Protein AF-A0A069I9V3-F1 (afdb_monomer_lite)

Foldseek 3Di:
DVLLVVLVVVLVVLVVVLVVLVVDDDDDDDPVVVVVVVCCVVVVVVVSVVSVVSSVVSNVVSVLVVQCVPDPVSVLVVLVVVLVVLCVVLVVLLVVLVVQLVCCVPVQWGQQPVDHPDIDHCVVPVVRSVVRNVVSVCSNPVSVVVSVVSCVVSPD

Secondary structure (DSSP, 8-state):
-HHHHHHHHHHHHHHHHHHHHHH-------TTHHHHHHHHHHHHHHHHHHHHHHHHHHHHHHHHHHHHHH-HHHHHHHHHHHHHHHHHHHHHHHHHHHHHHHHHHHHS-EE-SSSTT-EE-TTT-HHHHHHHHHHHHHHHHHHHHHHHHHHHHHH-

Sequence (156 aa):
MRYAFFCLKWAVALAIPLGLLLSLRPGIEASWTSIFLVSLYIGLPIGFGMAVLACIGFTIGGVFAGWLESSEDAQRIWLRVKFVLLTLIALPVTAFAIYCLWRGFAEHRILALSRSGTLISPESHPLFFWVSFCGWAWLAVGMPVHVYRRAKAIFG

Structure (mmCIF, N/CA/C/O backbone):
data_AF-A0A069I9V3-F1
#
_entry.id   AF-A0A069I9V3-F1
#
loop_
_atom_site.group_PDB
_atom_site.id
_atom_site.type_symbol
_atom_site.label_atom_id
_atom_site.label_alt_id
_atom_site.label_comp_id
_atom_site.label_asym_id
_atom_site.label_entity_id
_atom_site.label_seq_id
_atom_site.pdbx_PDB_ins_code
_atom_site.Cartn_x
_atom_site.Cartn_y
_atom_site.Cartn_z
_atom_site.occupancy
_atom_site.B_iso_or_equiv
_atom_site.auth_seq_id
_atom_site.auth_comp_id
_atom_site.auth_asym_id
_atom_site.auth_atom_id
_atom_site.pdbx_PDB_model_num
ATOM 1 N N . MET A 1 1 ? -19.124 4.850 17.666 1.00 56.12 1 MET A N 1
ATOM 2 C CA . MET A 1 1 ? -19.186 3.613 18.480 1.00 56.12 1 MET A CA 1
ATOM 3 C C . MET A 1 1 ? -19.507 2.336 17.692 1.00 56.12 1 MET A C 1
ATOM 5 O O . MET A 1 1 ? -19.608 1.277 18.301 1.00 56.12 1 MET A O 1
ATOM 9 N N . ARG A 1 2 ? -19.692 2.358 16.361 1.00 71.00 2 ARG A N 1
ATOM 10 C CA . ARG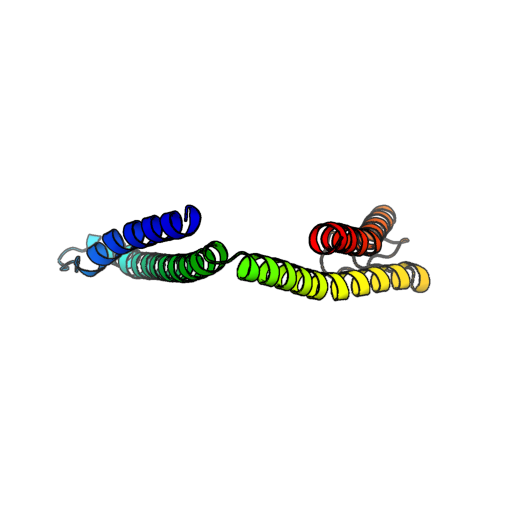 A 1 2 ? -20.169 1.166 15.626 1.00 71.00 2 ARG A CA 1
ATOM 11 C C . ARG A 1 2 ? -19.067 0.126 15.405 1.00 71.00 2 ARG A C 1
ATOM 13 O O . ARG A 1 2 ? -19.350 -1.066 15.504 1.00 71.00 2 ARG A O 1
ATOM 20 N N . TYR A 1 3 ? -17.832 0.556 15.134 1.00 64.12 3 TYR A N 1
ATOM 21 C CA . TYR A 1 3 ? -16.750 -0.364 14.773 1.00 64.12 3 TYR A CA 1
ATOM 22 C C . TYR A 1 3 ? -16.046 -0.958 15.999 1.00 64.12 3 TYR A C 1
ATOM 24 O O . TYR A 1 3 ? -15.815 -2.163 16.047 1.00 64.12 3 TYR A O 1
ATOM 32 N N . ALA A 1 4 ? -15.799 -0.158 17.042 1.00 67.00 4 ALA A N 1
ATOM 33 C CA . ALA A 1 4 ? -15.249 -0.665 18.304 1.00 67.00 4 ALA A CA 1
ATOM 34 C C . ALA A 1 4 ? -16.161 -1.732 18.942 1.00 67.00 4 ALA A C 1
ATOM 36 O O . ALA A 1 4 ? -15.695 -2.779 19.390 1.00 67.00 4 ALA A O 1
ATOM 37 N N . PHE A 1 5 ? -17.480 -1.517 18.896 1.00 68.88 5 PHE A N 1
ATOM 38 C CA . PHE A 1 5 ? -18.466 -2.482 19.387 1.00 68.88 5 PHE A CA 1
ATOM 39 C C . PHE A 1 5 ? -18.526 -3.755 18.529 1.00 68.88 5 PHE A C 1
ATOM 41 O O . PHE A 1 5 ? -18.728 -4.851 19.048 1.00 68.88 5 PHE A O 1
ATOM 48 N N . PHE A 1 6 ? -18.309 -3.633 17.217 1.00 73.50 6 PHE A N 1
ATOM 49 C CA . PHE A 1 6 ? -18.180 -4.779 16.319 1.00 73.50 6 PHE A CA 1
ATOM 50 C C . PHE A 1 6 ? -16.932 -5.615 16.648 1.00 73.50 6 PHE A C 1
ATOM 52 O O . PHE A 1 6 ? -17.047 -6.828 16.811 1.00 73.50 6 PHE A O 1
ATOM 59 N N . CYS A 1 7 ? -15.768 -4.983 16.835 1.00 68.06 7 CYS A N 1
ATOM 60 C CA . CYS A 1 7 ? -14.539 -5.672 17.249 1.00 68.06 7 CYS A CA 1
ATOM 61 C C . CYS A 1 7 ? -14.698 -6.379 18.602 1.00 68.06 7 CYS A C 1
ATOM 63 O O . CYS A 1 7 ? -14.266 -7.521 18.743 1.00 68.06 7 CYS A O 1
ATOM 65 N N . LEU A 1 8 ? -15.372 -5.746 19.568 1.00 72.88 8 LEU A N 1
ATOM 66 C CA . LEU A 1 8 ? -15.649 -6.347 20.874 1.00 72.88 8 LEU A CA 1
ATOM 67 C C . LEU A 1 8 ? -16.521 -7.607 20.749 1.00 72.88 8 LEU A C 1
ATOM 69 O O . LEU A 1 8 ? -16.213 -8.629 21.357 1.00 72.88 8 LEU A O 1
ATOM 73 N N . LYS A 1 9 ? -17.576 -7.567 19.922 1.00 75.00 9 LYS A N 1
ATOM 74 C CA . LYS A 1 9 ? -18.435 -8.737 19.670 1.00 75.00 9 LYS A CA 1
ATOM 75 C C . LYS A 1 9 ? -17.651 -9.916 19.101 1.00 75.00 9 LYS A C 1
ATOM 77 O O . LYS A 1 9 ? -17.839 -11.038 19.561 1.00 75.00 9 LYS A O 1
ATOM 82 N N . TRP A 1 10 ? -16.771 -9.665 18.135 1.00 72.44 10 TRP A N 1
ATOM 83 C CA . TRP A 1 10 ? -15.950 -10.716 17.532 1.00 72.44 10 TRP A CA 1
ATOM 84 C C . TRP A 1 10 ? -14.874 -11.242 18.479 1.00 72.44 10 TRP A C 1
ATOM 86 O O . TRP A 1 10 ? -14.663 -12.450 18.530 1.00 72.44 10 TRP A O 1
ATOM 96 N N . ALA A 1 11 ? -14.255 -10.375 19.283 1.00 70.38 11 ALA A N 1
ATOM 97 C CA . ALA A 1 11 ? -13.312 -10.799 20.314 1.00 70.38 11 ALA A CA 1
ATOM 98 C C . ALA A 1 11 ? -13.980 -11.732 21.341 1.00 70.38 11 ALA A C 1
ATOM 100 O O . ALA A 1 11 ? -13.428 -12.778 21.670 1.00 70.38 11 ALA A O 1
ATOM 101 N N . VAL A 1 12 ? -15.200 -11.409 21.788 1.00 74.81 12 VAL A N 1
ATOM 102 C CA . VAL A 1 12 ? -15.974 -12.268 22.701 1.00 74.81 12 VAL A CA 1
ATOM 103 C C . VAL A 1 12 ? -16.392 -13.575 22.017 1.00 74.81 12 VAL A C 1
ATOM 105 O O . VAL A 1 12 ? -16.220 -14.649 22.592 1.00 74.81 12 VAL A O 1
ATOM 108 N N . ALA A 1 13 ? -16.886 -13.507 20.778 1.00 76.12 13 ALA A N 1
ATOM 109 C CA . ALA A 1 13 ? -17.304 -14.683 20.014 1.00 76.12 13 ALA A CA 1
ATOM 110 C C . ALA A 1 13 ? -16.152 -15.659 19.723 1.00 76.12 13 ALA A C 1
ATOM 112 O O . ALA A 1 13 ? -16.397 -16.855 19.610 1.00 76.12 13 ALA A O 1
ATOM 113 N N . LEU A 1 14 ? -14.912 -15.170 19.622 1.00 67.94 14 LEU A N 1
ATOM 114 C CA . LEU A 1 14 ? -13.712 -15.996 19.464 1.00 67.94 14 LEU A CA 1
ATOM 115 C C . LEU A 1 14 ? -13.171 -16.510 20.806 1.00 67.94 14 LEU A C 1
ATOM 117 O O . LEU A 1 14 ? -12.712 -17.648 20.880 1.00 67.94 14 LEU A O 1
ATOM 121 N N . ALA A 1 15 ? -13.256 -15.717 21.878 1.00 67.94 15 ALA A N 1
ATOM 122 C CA . ALA A 1 15 ? -12.753 -16.098 23.198 1.00 67.94 15 ALA A CA 1
ATOM 123 C C . ALA A 1 15 ? -13.546 -17.250 23.845 1.00 67.94 15 ALA A C 1
ATOM 125 O O . ALA A 1 15 ? -12.951 -18.106 24.498 1.00 67.94 15 ALA A O 1
ATOM 126 N N . ILE A 1 16 ? -14.868 -17.305 23.643 1.00 72.50 16 ILE A N 1
ATOM 127 C CA . ILE A 1 16 ? -15.742 -18.357 24.200 1.00 72.50 16 ILE A CA 1
ATOM 128 C C . ILE A 1 16 ? -15.363 -19.769 23.696 1.00 72.50 16 ILE A C 1
ATOM 130 O O . ILE A 1 16 ? -15.071 -20.632 24.528 1.00 72.50 16 ILE A O 1
ATOM 134 N N . PRO A 1 17 ? -15.317 -20.046 22.377 1.00 66.50 17 PRO A N 1
ATOM 135 C CA . PRO A 1 17 ? -14.915 -21.356 21.869 1.00 66.50 17 PRO A CA 1
ATOM 136 C C . PRO A 1 17 ? -13.441 -21.664 22.157 1.00 66.50 17 PRO A C 1
ATOM 138 O O . PRO A 1 17 ? -13.111 -22.821 22.400 1.00 66.50 17 PRO A O 1
ATOM 141 N N . LEU A 1 18 ? -12.563 -20.654 22.209 1.00 62.34 18 LEU A N 1
ATOM 142 C CA . LEU A 1 18 ? -11.167 -20.836 22.620 1.00 62.34 18 LEU A CA 1
ATOM 143 C C . LEU A 1 18 ? -11.061 -21.336 24.073 1.00 62.34 18 LEU A C 1
ATOM 145 O O . LEU A 1 18 ? -10.307 -22.265 24.354 1.00 62.34 18 LEU A O 1
ATOM 149 N N . GLY A 1 19 ? -11.845 -20.759 24.989 1.00 64.00 19 GLY A N 1
ATOM 150 C CA . GLY A 1 19 ? -11.910 -21.196 26.386 1.00 64.00 19 GLY A CA 1
ATOM 151 C C . GLY A 1 19 ? -12.468 -22.612 26.545 1.00 64.00 19 GLY A C 1
ATOM 152 O O . GLY A 1 19 ? -11.973 -23.380 27.366 1.00 64.00 19 GLY A O 1
ATOM 153 N N . LEU A 1 20 ? -13.449 -22.986 25.718 1.00 65.88 20 LEU A N 1
ATOM 154 C CA . LEU A 1 20 ? -14.029 -24.331 25.705 1.00 65.88 20 LEU A CA 1
ATOM 155 C C . LEU A 1 20 ? -13.068 -25.384 25.124 1.00 65.88 20 LEU A C 1
ATOM 157 O O . LEU A 1 20 ? -13.024 -26.517 25.593 1.00 65.88 20 LEU A O 1
ATOM 161 N N . LEU A 1 21 ? -12.245 -25.012 24.143 1.00 62.25 21 LEU A N 1
ATOM 162 C CA . LEU A 1 21 ? -11.180 -25.877 23.626 1.00 62.25 21 LEU A CA 1
ATOM 163 C C . LEU A 1 21 ? -10.056 -26.096 24.651 1.00 62.25 21 LEU A C 1
ATOM 165 O O . LEU A 1 21 ? -9.482 -27.179 24.689 1.00 62.25 21 LEU A O 1
ATOM 169 N N . LEU A 1 22 ? -9.761 -25.105 25.502 1.00 60.72 22 LEU A N 1
ATOM 170 C CA . LEU A 1 22 ? -8.774 -25.235 26.583 1.00 60.72 22 LEU A CA 1
ATOM 171 C C . LEU A 1 22 ? -9.245 -26.143 27.729 1.00 60.72 22 LEU A C 1
ATOM 173 O O . LEU A 1 22 ? -8.411 -26.747 28.405 1.00 60.72 22 LEU A O 1
ATOM 177 N N . SER A 1 23 ? -10.556 -26.242 27.966 1.00 63.81 23 SER A N 1
ATOM 178 C CA . SER A 1 23 ? -11.115 -27.085 29.031 1.00 63.81 23 SER A CA 1
ATOM 179 C C . SER A 1 23 ? -11.292 -28.550 28.620 1.00 63.81 23 SER A C 1
ATOM 181 O O . SER A 1 23 ? -11.309 -29.433 29.479 1.00 63.81 23 SER A O 1
ATOM 183 N N . LEU A 1 24 ? -11.375 -28.836 27.319 1.00 62.25 24 LEU A N 1
ATOM 184 C CA . LEU A 1 24 ? -11.477 -30.192 26.785 1.00 62.25 24 LEU A CA 1
ATOM 185 C C . LEU A 1 24 ? -10.086 -30.832 26.654 1.00 62.25 24 LEU A C 1
ATOM 187 O O . LEU A 1 24 ? -9.426 -30.724 25.623 1.00 62.25 24 LEU A O 1
ATOM 191 N N . ARG A 1 25 ? -9.643 -31.542 27.699 1.00 56.66 25 ARG A N 1
ATOM 192 C CA . ARG A 1 25 ? -8.437 -32.390 27.664 1.00 56.66 25 ARG A CA 1
ATOM 193 C C . ARG A 1 25 ? -8.848 -33.861 27.462 1.00 56.66 25 ARG A C 1
ATOM 195 O O . ARG A 1 25 ? -9.343 -34.464 28.412 1.00 56.66 25 ARG A O 1
ATOM 202 N N . PRO A 1 26 ? -8.700 -34.456 26.263 1.00 54.28 26 PRO A N 1
ATOM 203 C CA . PRO A 1 26 ? -9.148 -35.830 26.029 1.00 54.28 26 PRO A CA 1
ATOM 204 C C . PRO A 1 26 ? -8.205 -36.860 26.679 1.00 54.28 26 PRO A C 1
ATOM 206 O O . PRO A 1 26 ? -6.989 -36.793 26.504 1.00 54.28 26 PRO A O 1
ATOM 209 N N . GLY A 1 27 ? -8.777 -37.818 27.420 1.00 53.88 27 GLY A N 1
ATOM 210 C CA . GLY A 1 27 ? -8.104 -39.044 27.879 1.00 53.88 27 GLY A CA 1
ATOM 211 C C . GLY A 1 27 ? -8.005 -40.083 26.753 1.00 53.88 27 GLY A C 1
ATOM 212 O O . GLY A 1 27 ? -8.867 -40.125 25.877 1.00 53.88 27 GLY A O 1
ATOM 213 N N . ILE A 1 28 ? -6.932 -40.880 26.731 1.00 50.56 28 ILE A N 1
ATOM 214 C CA . ILE A 1 28 ? -6.496 -41.665 25.561 1.00 50.56 28 ILE A CA 1
ATOM 215 C C . ILE A 1 28 ? -6.637 -43.166 25.839 1.00 50.56 28 ILE A C 1
ATOM 217 O O . ILE A 1 28 ? -5.885 -43.671 26.664 1.00 50.56 28 ILE A O 1
ATOM 221 N N . GLU A 1 29 ? -7.512 -43.884 25.115 1.00 50.66 29 GLU A N 1
ATOM 222 C CA . GLU A 1 29 ? -7.615 -45.359 25.223 1.00 50.66 29 GLU A CA 1
ATOM 223 C C . GLU A 1 29 ? -7.808 -46.160 23.902 1.00 50.66 29 GLU A C 1
ATOM 225 O O . GLU A 1 29 ? -8.030 -47.364 23.975 1.00 50.66 29 GLU A O 1
ATOM 230 N N . ALA A 1 30 ? -7.677 -45.618 22.674 1.00 49.78 30 ALA A N 1
ATOM 231 C CA . ALA A 1 30 ? -7.862 -46.460 21.463 1.00 49.78 30 ALA A CA 1
ATOM 232 C C . ALA A 1 30 ? -6.969 -46.130 20.251 1.00 49.78 30 ALA A C 1
ATOM 234 O O . ALA A 1 30 ? -6.645 -44.991 19.980 1.00 49.78 30 ALA A O 1
ATOM 235 N N . SER A 1 31 ? -6.607 -47.118 19.428 1.00 52.09 31 SER A N 1
ATOM 236 C CA . SER A 1 31 ? -5.644 -46.959 18.316 1.00 52.09 31 SER A CA 1
ATOM 237 C C . SER A 1 31 ? -6.059 -45.960 17.217 1.00 52.09 31 SER A C 1
ATOM 239 O O . SER A 1 31 ? -5.195 -45.296 16.645 1.00 52.09 31 SER A O 1
ATOM 241 N N . TRP A 1 32 ? -7.360 -45.759 16.974 1.00 53.31 32 TRP A N 1
ATOM 242 C CA . TRP A 1 32 ? -7.886 -44.702 16.087 1.00 53.31 32 TRP A CA 1
ATOM 243 C C . TRP A 1 32 ? -7.712 -43.294 16.667 1.00 53.31 32 TRP A C 1
ATOM 245 O O . TRP A 1 32 ? -7.685 -42.311 15.922 1.00 53.31 32 TRP A O 1
ATOM 255 N N . THR A 1 33 ? -7.524 -43.179 17.985 1.00 56.03 33 THR A N 1
ATOM 256 C CA . THR A 1 33 ? -7.235 -41.894 18.610 1.00 56.03 33 THR A CA 1
ATOM 257 C C . THR A 1 33 ? -5.861 -41.389 18.225 1.00 56.03 33 THR A C 1
ATOM 259 O O . THR A 1 33 ? -5.667 -40.201 18.342 1.00 56.03 33 THR A O 1
ATOM 262 N N . SER A 1 34 ? -4.918 -42.206 17.744 1.00 48.44 34 SER A N 1
ATOM 263 C CA . SER A 1 34 ? -3.562 -41.745 17.400 1.00 48.44 34 SER A CA 1
ATOM 264 C C . SER A 1 34 ? -3.527 -40.827 16.168 1.00 48.44 34 SER A C 1
ATOM 266 O O . SER A 1 34 ? -2.912 -39.768 16.221 1.00 48.44 34 SER A O 1
ATOM 268 N N . ILE A 1 35 ? -4.251 -41.157 15.092 1.00 56.06 35 ILE A N 1
ATOM 269 C CA . ILE A 1 35 ? -4.375 -40.302 13.893 1.00 56.06 35 ILE A CA 1
ATOM 270 C C . ILE A 1 35 ? -5.210 -39.057 14.213 1.00 56.06 35 ILE A C 1
ATOM 272 O O . ILE A 1 35 ? -4.825 -37.941 13.867 1.00 56.06 35 ILE A O 1
ATOM 276 N N . PHE A 1 36 ? -6.317 -39.237 14.942 1.00 55.28 36 PHE A N 1
ATOM 277 C CA . PHE A 1 36 ? -7.139 -38.129 15.429 1.00 55.28 36 PHE A CA 1
ATOM 278 C C . PHE A 1 36 ? -6.349 -37.214 16.376 1.00 55.28 36 PHE A C 1
ATOM 280 O O . PHE A 1 36 ? -6.453 -35.998 16.274 1.00 55.28 36 PHE A O 1
ATOM 287 N N . LEU A 1 37 ? -5.499 -37.786 17.235 1.00 55.69 37 LEU A N 1
ATOM 288 C CA . LEU A 1 37 ? -4.581 -37.078 18.119 1.00 55.69 37 LEU A CA 1
ATOM 289 C C . LEU A 1 37 ? -3.539 -36.345 17.309 1.00 55.69 37 LEU A C 1
ATOM 291 O O . LEU A 1 37 ? -3.343 -35.199 17.627 1.00 55.69 37 LEU A O 1
ATOM 295 N N . VAL A 1 38 ? -2.910 -36.908 16.275 1.00 55.12 38 VAL A N 1
ATOM 296 C CA . VAL A 1 38 ? -1.933 -36.170 15.450 1.00 55.12 38 VAL A CA 1
ATOM 297 C C . VAL A 1 38 ? -2.595 -34.983 14.740 1.00 55.12 38 VAL A C 1
ATOM 299 O O . VAL A 1 38 ? -2.062 -33.872 14.777 1.00 55.12 38 VAL A O 1
ATOM 302 N N . SER A 1 39 ? -3.787 -35.167 14.164 1.00 57.72 39 SER A N 1
ATOM 303 C CA . SER A 1 39 ? -4.559 -34.065 13.576 1.00 57.72 39 SER A CA 1
ATOM 304 C C . SER A 1 39 ? -5.003 -33.031 14.616 1.00 57.72 39 SER A C 1
ATOM 306 O O . SER A 1 39 ? -4.953 -31.839 14.321 1.00 57.72 39 SER A O 1
ATOM 308 N N . LEU A 1 40 ? -5.362 -33.436 15.839 1.00 55.56 40 LEU A N 1
ATOM 309 C CA . LEU A 1 40 ? -5.606 -32.508 16.947 1.00 55.56 40 LEU A CA 1
ATOM 310 C C . LEU A 1 40 ? -4.306 -31.842 17.418 1.00 55.56 40 LEU A C 1
ATOM 312 O O . LEU A 1 40 ? -4.271 -30.645 17.616 1.00 55.56 40 LEU A O 1
ATOM 316 N N . TYR A 1 41 ? -3.209 -32.567 17.578 1.00 55.88 41 TYR A N 1
ATOM 317 C CA . TYR A 1 41 ? -1.966 -32.077 18.176 1.00 55.88 41 TYR A CA 1
ATOM 318 C C . TYR A 1 41 ? -1.201 -31.147 17.243 1.00 55.88 41 TYR A C 1
ATOM 320 O O . TYR A 1 41 ? -0.349 -30.400 17.701 1.00 55.88 41 TYR A O 1
ATOM 328 N N . ILE A 1 42 ? -1.489 -31.190 15.942 1.00 57.19 42 ILE A N 1
ATOM 329 C CA . ILE A 1 42 ? -0.939 -30.263 14.953 1.00 57.19 42 ILE A CA 1
ATOM 330 C C . ILE A 1 42 ? -1.992 -29.207 14.592 1.00 57.19 42 ILE A C 1
ATOM 332 O O . ILE A 1 42 ? -1.715 -28.011 14.643 1.00 57.19 42 ILE A O 1
ATOM 336 N N . GLY A 1 43 ? -3.223 -29.618 14.283 1.00 58.88 43 GLY A N 1
ATOM 337 C CA . GLY A 1 43 ? -4.294 -28.721 13.841 1.00 58.88 43 GLY A CA 1
ATOM 338 C C . GLY A 1 43 ? -4.898 -27.855 14.948 1.00 58.88 43 GLY A C 1
ATOM 339 O O . GLY A 1 43 ? -5.220 -26.697 14.692 1.00 58.88 43 GLY A O 1
ATOM 340 N N . LEU A 1 44 ? -5.014 -28.359 16.182 1.00 64.56 44 LEU A N 1
ATOM 341 C CA . LEU A 1 44 ? -5.542 -27.607 17.328 1.00 64.56 44 LEU A CA 1
ATOM 342 C C . LEU A 1 44 ? -4.579 -26.507 17.795 1.00 64.56 44 LEU A C 1
ATOM 344 O O . LEU A 1 44 ? -5.063 -25.396 17.968 1.00 64.56 44 LEU A O 1
ATOM 348 N N . PRO A 1 45 ? -3.252 -26.710 17.949 1.00 67.31 45 PRO A N 1
ATOM 349 C CA . PRO A 1 45 ? -2.357 -25.600 18.273 1.00 67.31 45 PRO A CA 1
ATOM 350 C C . PRO A 1 45 ? -2.203 -24.597 17.128 1.00 67.31 45 PRO A C 1
ATOM 352 O O . PRO A 1 45 ? -2.070 -23.408 17.406 1.00 67.31 45 PRO A O 1
ATOM 355 N N . ILE A 1 46 ? -2.288 -25.018 15.858 1.00 69.88 46 ILE A N 1
ATOM 356 C CA . ILE A 1 46 ? -2.330 -24.073 14.728 1.00 69.88 46 ILE A CA 1
ATOM 357 C C . ILE A 1 46 ? -3.633 -23.262 14.767 1.00 69.88 46 ILE A C 1
ATOM 359 O O . ILE A 1 46 ? -3.592 -22.034 14.721 1.00 69.88 46 ILE A O 1
ATOM 363 N N . GLY A 1 47 ? -4.789 -23.916 14.907 1.00 68.06 47 GLY A N 1
ATOM 364 C CA . GLY A 1 47 ? -6.092 -23.252 15.000 1.00 68.06 47 GLY A CA 1
ATOM 365 C C . GLY A 1 47 ? -6.214 -22.346 16.228 1.00 68.06 47 GLY A C 1
ATOM 366 O O . GLY A 1 47 ? -6.703 -21.223 16.122 1.00 68.06 47 GLY A O 1
ATOM 367 N N . PHE A 1 48 ? -5.692 -22.788 17.371 1.00 69.06 48 PHE A N 1
ATOM 368 C CA . PHE A 1 48 ? -5.587 -22.005 18.599 1.00 69.06 48 PHE A CA 1
ATOM 369 C C . PHE A 1 48 ? -4.662 -20.804 18.410 1.00 69.06 48 PHE A C 1
ATOM 371 O O . PHE A 1 48 ? -5.043 -19.687 18.744 1.00 69.06 48 PHE A O 1
ATOM 378 N N . GLY A 1 49 ? -3.481 -21.002 17.819 1.00 73.69 49 GLY A N 1
ATOM 379 C CA . GLY A 1 49 ? -2.549 -19.920 17.509 1.00 73.69 49 GLY A CA 1
ATOM 380 C C . GLY A 1 49 ? -3.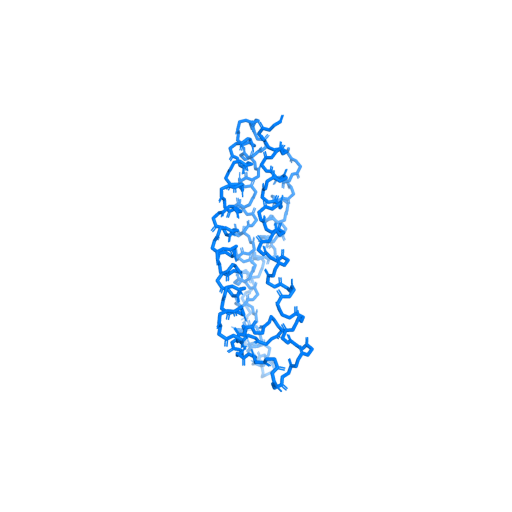186 -18.859 16.611 1.00 73.69 49 GLY A C 1
ATOM 381 O O . GLY A 1 49 ? -3.103 -17.668 16.908 1.00 73.69 49 GLY A O 1
ATOM 382 N N . MET A 1 50 ? -3.908 -19.283 15.571 1.00 74.31 50 MET A N 1
ATOM 383 C CA . MET A 1 50 ? -4.651 -18.378 14.690 1.00 74.31 50 MET A CA 1
ATOM 384 C C . MET A 1 50 ? -5.795 -17.659 15.415 1.00 74.31 50 MET A C 1
ATOM 386 O O . MET A 1 50 ? -5.998 -16.466 15.195 1.00 74.31 50 MET A O 1
ATOM 390 N N . ALA A 1 51 ? -6.517 -18.341 16.305 1.00 72.69 51 ALA A N 1
ATOM 391 C CA . ALA A 1 51 ? -7.597 -17.743 17.086 1.00 72.69 51 ALA A CA 1
ATOM 392 C C . ALA A 1 51 ? -7.078 -16.738 18.132 1.00 72.69 51 ALA A C 1
ATOM 394 O O . ALA A 1 51 ? -7.663 -15.668 18.296 1.00 72.69 51 ALA A O 1
ATOM 395 N N . VAL A 1 52 ? -5.943 -17.019 18.781 1.00 76.44 52 VAL A N 1
ATOM 396 C CA . VAL A 1 52 ? -5.258 -16.075 19.678 1.00 76.44 52 VAL A CA 1
ATOM 397 C C . VAL A 1 52 ? -4.769 -14.854 18.903 1.00 76.44 52 VAL A C 1
ATOM 399 O O . VAL A 1 52 ? -5.033 -13.727 19.320 1.00 76.44 52 VAL A O 1
ATOM 402 N N . LEU A 1 53 ? -4.125 -15.050 17.748 1.00 82.00 53 LEU A N 1
ATOM 403 C CA . LEU A 1 53 ? -3.703 -13.949 16.876 1.00 82.00 53 LEU A CA 1
ATOM 404 C C . LEU A 1 53 ? -4.891 -13.098 16.418 1.00 82.00 53 LEU A C 1
ATOM 406 O O . LEU A 1 53 ? -4.805 -11.870 16.438 1.00 82.00 53 LEU A O 1
ATOM 410 N N . ALA A 1 54 ? -6.013 -13.727 16.064 1.00 75.69 54 ALA A N 1
ATOM 411 C CA . ALA A 1 54 ? -7.239 -13.020 15.714 1.00 75.69 54 ALA A CA 1
ATOM 412 C C . ALA A 1 54 ? -7.777 -12.203 16.901 1.00 75.69 54 ALA A C 1
ATOM 414 O O . ALA A 1 54 ? -8.072 -11.021 16.734 1.00 75.69 54 ALA A O 1
ATOM 415 N N . CYS A 1 55 ? -7.841 -12.774 18.108 1.00 74.69 55 CYS A N 1
ATOM 416 C CA . CYS A 1 55 ? -8.249 -12.055 19.320 1.00 74.69 55 CYS A CA 1
ATOM 417 C C . CYS A 1 55 ? -7.343 -10.853 19.624 1.00 74.69 55 CYS A C 1
ATOM 419 O O . CYS A 1 55 ? -7.836 -9.767 19.938 1.00 74.69 55 CYS A O 1
ATOM 421 N N . ILE A 1 56 ? -6.026 -11.011 19.486 1.00 82.12 56 ILE A N 1
ATOM 422 C CA . ILE A 1 56 ? -5.064 -9.914 19.658 1.00 82.12 56 ILE A CA 1
ATOM 423 C C . ILE A 1 56 ? -5.295 -8.835 18.588 1.00 82.12 56 ILE A C 1
ATOM 425 O O . ILE A 1 56 ? -5.394 -7.651 18.905 1.00 82.12 56 ILE A O 1
ATOM 429 N N . GLY A 1 57 ? -5.474 -9.228 17.325 1.00 80.88 57 GLY A N 1
ATOM 430 C CA . GLY A 1 57 ? -5.765 -8.299 16.232 1.00 80.88 57 GLY A CA 1
ATOM 431 C C . GLY A 1 57 ? -7.068 -7.519 16.436 1.00 80.88 57 GLY A C 1
ATOM 432 O O . GLY A 1 57 ? -7.096 -6.300 16.256 1.00 80.88 57 GLY A O 1
ATOM 433 N N . PHE A 1 58 ? -8.138 -8.191 16.870 1.00 77.75 58 PHE A N 1
ATOM 434 C CA . PHE A 1 58 ? -9.431 -7.557 17.137 1.00 77.75 58 PHE A CA 1
ATOM 435 C C . PHE A 1 58 ? -9.410 -6.644 18.363 1.00 77.75 58 PHE A C 1
ATOM 437 O O . PHE A 1 58 ? -10.053 -5.595 18.336 1.00 77.75 58 PHE A O 1
ATOM 444 N N . THR A 1 59 ? -8.676 -6.995 19.419 1.00 77.56 59 THR A N 1
ATOM 445 C CA . THR A 1 59 ? -8.557 -6.140 20.613 1.00 77.56 59 THR A CA 1
ATOM 446 C C . THR A 1 59 ? -7.744 -4.884 20.315 1.00 77.56 59 THR A C 1
ATOM 448 O O . THR A 1 59 ? -8.225 -3.782 20.579 1.00 77.56 59 THR A O 1
ATOM 451 N N . ILE A 1 60 ? -6.579 -5.012 19.671 1.00 82.75 60 ILE A N 1
ATOM 452 C CA . ILE A 1 60 ? -5.763 -3.860 19.253 1.00 82.75 60 ILE A CA 1
ATOM 453 C C . ILE A 1 60 ? -6.546 -2.976 18.272 1.00 82.75 60 ILE A C 1
ATOM 455 O O . ILE A 1 60 ? -6.636 -1.762 18.463 1.00 82.75 60 ILE A O 1
ATOM 459 N N . GLY A 1 61 ? -7.169 -3.578 17.255 1.00 78.69 61 GLY A N 1
ATOM 460 C CA . GLY A 1 61 ? -7.988 -2.856 16.281 1.00 78.69 61 GLY A CA 1
ATOM 461 C C . GLY A 1 61 ? -9.200 -2.163 16.911 1.00 78.69 61 GLY A C 1
ATOM 462 O O . GLY A 1 61 ? -9.519 -1.034 16.540 1.00 78.69 61 GLY A O 1
ATOM 463 N N . GLY A 1 62 ? -9.845 -2.800 17.891 1.00 74.81 62 GLY A N 1
ATOM 464 C CA . GLY A 1 62 ? -10.987 -2.251 18.622 1.00 74.81 62 GLY A CA 1
ATOM 465 C C . GLY A 1 62 ? -10.617 -1.067 19.515 1.00 74.81 62 GLY A C 1
ATOM 466 O O . GLY A 1 62 ? -11.314 -0.054 19.488 1.00 74.81 62 GLY A O 1
ATOM 467 N N . VAL A 1 63 ? -9.500 -1.153 20.246 1.00 80.00 63 VAL A N 1
ATOM 468 C CA . VAL A 1 63 ? -8.966 -0.042 21.058 1.00 80.00 63 VAL A CA 1
ATOM 469 C C . VAL A 1 63 ? -8.599 1.141 20.164 1.00 80.00 63 VAL A C 1
ATOM 471 O O . VAL A 1 63 ? -8.988 2.276 20.443 1.00 80.00 63 VAL A O 1
ATOM 474 N N . PHE A 1 64 ? -7.917 0.875 19.050 1.00 79.25 64 PHE A N 1
ATOM 475 C CA . PHE A 1 64 ? -7.522 1.912 18.101 1.00 79.25 64 PHE A CA 1
ATOM 476 C C . PHE A 1 64 ? -8.732 2.585 17.441 1.00 79.25 64 PHE A C 1
ATOM 478 O O . PHE A 1 64 ? -8.778 3.808 17.318 1.00 79.25 64 PHE A O 1
ATOM 485 N N . ALA A 1 65 ? -9.749 1.804 17.071 1.00 75.12 65 ALA A N 1
ATOM 486 C CA . ALA A 1 65 ? -11.005 2.329 16.550 1.00 75.12 65 ALA A CA 1
ATOM 487 C C . ALA A 1 65 ? -11.788 3.133 17.596 1.00 75.12 65 ALA A C 1
ATOM 489 O O . ALA A 1 65 ? -12.367 4.159 17.258 1.00 75.12 65 ALA A O 1
ATOM 490 N N . GLY A 1 66 ? -11.786 2.703 18.860 1.00 76.50 66 GLY A N 1
ATOM 491 C CA . GLY A 1 66 ? -12.404 3.445 19.958 1.00 76.50 66 GLY A CA 1
ATOM 492 C C . GLY A 1 66 ? -11.751 4.810 20.172 1.00 76.50 66 GLY A C 1
ATOM 493 O O . GLY A 1 66 ? -12.455 5.808 20.295 1.00 76.50 66 GLY A O 1
ATOM 494 N N . TRP A 1 67 ? -10.417 4.870 20.133 1.00 80.25 67 TRP A N 1
ATOM 495 C CA . TRP A 1 67 ? -9.662 6.127 20.190 1.00 80.25 67 TRP A CA 1
ATOM 496 C C . TRP A 1 67 ? -9.946 7.039 18.987 1.00 80.25 67 TRP A C 1
ATOM 498 O O . TRP A 1 67 ? -10.125 8.244 19.131 1.00 80.25 67 TRP A O 1
ATOM 508 N N . LEU A 1 68 ? -10.053 6.456 17.795 1.00 77.44 68 LEU A N 1
ATOM 509 C CA . LEU A 1 68 ? -10.418 7.171 16.573 1.00 77.44 68 LEU A CA 1
ATOM 510 C C . LEU A 1 68 ? -11.845 7.721 16.576 1.00 77.44 68 LEU A C 1
ATOM 512 O O . LEU A 1 68 ? -12.129 8.700 15.895 1.00 77.44 68 LEU A O 1
ATOM 516 N N . GLU A 1 69 ? -12.763 7.064 17.272 1.00 79.06 69 GLU A N 1
ATOM 517 C CA . GLU A 1 69 ? -14.162 7.477 17.354 1.00 79.06 69 GLU A CA 1
ATOM 518 C C . GLU A 1 69 ? -14.433 8.435 18.526 1.00 79.06 69 GLU A C 1
ATOM 520 O O . GLU A 1 69 ? -15.502 9.040 18.555 1.00 79.06 69 GLU A O 1
ATOM 525 N N . SER A 1 70 ? -13.510 8.575 19.486 1.00 77.81 70 SER A N 1
ATOM 526 C CA . SER A 1 70 ? -13.719 9.391 20.690 1.00 77.81 70 SER A CA 1
ATOM 527 C C . SER A 1 70 ? -13.425 10.880 20.497 1.00 77.81 70 SER A C 1
ATOM 529 O O . SER A 1 70 ? -13.900 11.690 21.291 1.00 77.81 70 SER A O 1
ATOM 531 N N . SER A 1 71 ? -12.664 11.258 19.465 1.00 82.81 71 SER A N 1
ATOM 532 C CA . SER A 1 71 ? -12.304 12.653 19.202 1.00 82.81 71 SER A CA 1
ATOM 533 C C . SER A 1 71 ? -12.122 12.936 17.710 1.00 82.81 71 SER A C 1
ATOM 535 O O . SER A 1 71 ? -11.487 12.169 16.983 1.00 82.81 71 SER A O 1
ATOM 537 N N . GLU A 1 72 ? -12.624 14.087 17.256 1.00 78.31 72 GLU A N 1
ATOM 538 C CA . GLU A 1 72 ? -12.383 14.591 15.898 1.00 78.31 72 GLU A CA 1
ATOM 539 C C . GLU A 1 72 ? -10.897 14.884 15.641 1.00 78.31 72 GLU A C 1
ATOM 541 O O . GLU A 1 72 ? -10.406 14.697 14.523 1.00 78.31 72 GLU A O 1
ATOM 546 N N . ASP A 1 73 ? -10.148 15.284 16.671 1.00 78.56 73 ASP A N 1
ATOM 547 C CA . ASP A 1 73 ? -8.713 15.549 16.555 1.00 78.56 73 ASP A CA 1
ATOM 548 C C . ASP A 1 73 ? -7.931 14.256 16.297 1.00 78.56 73 ASP A C 1
ATOM 550 O O . ASP A 1 73 ? -7.026 14.230 15.458 1.00 78.56 73 ASP A O 1
ATOM 554 N N . ALA A 1 74 ? -8.332 13.151 16.936 1.00 76.06 74 ALA A N 1
ATOM 555 C CA . ALA A 1 74 ? -7.755 11.830 16.692 1.00 76.06 74 ALA A CA 1
ATOM 556 C C . ALA A 1 74 ? -7.988 11.371 15.241 1.00 76.06 74 ALA A C 1
ATOM 558 O O . ALA A 1 74 ? -7.076 10.833 14.602 1.00 76.06 74 ALA A O 1
ATOM 559 N N . GLN A 1 75 ? -9.164 11.657 14.669 1.00 78.44 75 GLN A N 1
ATOM 560 C CA . GLN A 1 75 ? -9.443 11.383 13.254 1.00 78.44 75 GLN A CA 1
ATOM 561 C C . GLN A 1 75 ? -8.563 12.203 12.312 1.00 78.44 75 GLN A C 1
ATOM 563 O O . GLN A 1 75 ? -8.010 11.649 11.355 1.00 78.44 75 GLN A O 1
ATOM 568 N N . ARG A 1 76 ? -8.378 13.501 12.581 1.00 79.62 76 ARG A N 1
ATOM 569 C CA . ARG A 1 76 ? -7.492 14.351 11.768 1.00 79.62 76 ARG A CA 1
ATOM 570 C C . ARG A 1 76 ? -6.040 13.887 11.843 1.00 79.62 76 ARG A C 1
ATOM 572 O O . ARG A 1 76 ? -5.376 13.807 10.808 1.00 79.62 76 ARG A O 1
ATOM 579 N N . ILE A 1 77 ? -5.552 13.539 13.035 1.00 82.44 77 ILE A N 1
ATOM 580 C CA . ILE A 1 77 ? -4.199 12.992 13.221 1.00 82.44 77 ILE A CA 1
ATOM 581 C C . ILE A 1 77 ? -4.041 11.697 12.422 1.00 82.44 77 ILE A C 1
ATOM 583 O O . ILE A 1 77 ? -3.062 11.538 11.696 1.00 82.44 77 ILE A O 1
ATOM 587 N N . TRP A 1 78 ? -5.019 10.796 12.473 1.00 83.38 78 TRP A N 1
ATOM 588 C CA . TRP A 1 78 ? -4.963 9.541 11.728 1.00 83.38 78 TRP A CA 1
ATOM 589 C C . TRP A 1 78 ? -4.967 9.720 10.211 1.00 83.38 78 TRP A C 1
ATOM 591 O O . TRP A 1 78 ? -4.243 9.013 9.507 1.00 83.38 78 TRP A O 1
ATOM 601 N N . LEU A 1 79 ? -5.735 10.679 9.688 1.00 82.12 79 LEU A N 1
ATOM 602 C CA . LEU A 1 79 ? -5.691 11.033 8.267 1.00 82.12 79 LEU A CA 1
ATOM 603 C C . LEU A 1 79 ? -4.298 11.530 7.859 1.00 82.12 79 LEU A C 1
ATOM 605 O O . LEU A 1 79 ? -3.789 11.117 6.815 1.00 82.12 79 LEU A O 1
ATOM 609 N N . ARG A 1 80 ? -3.646 12.336 8.707 1.00 80.88 80 ARG A N 1
ATOM 610 C CA . ARG A 1 80 ? -2.257 12.770 8.488 1.00 80.88 80 ARG A CA 1
ATOM 611 C C . ARG A 1 80 ? -1.276 11.601 8.545 1.00 80.88 80 ARG A C 1
ATOM 613 O O . ARG A 1 80 ? -0.441 11.489 7.657 1.00 80.88 80 ARG A O 1
ATOM 620 N N . VAL A 1 81 ? -1.403 10.696 9.518 1.00 84.81 81 VAL A N 1
ATOM 621 C CA . VAL A 1 81 ? -0.556 9.492 9.621 1.00 84.81 81 VAL A CA 1
ATOM 622 C C . VAL A 1 81 ? -0.704 8.613 8.379 1.00 84.81 81 VAL A C 1
ATOM 624 O O . VAL A 1 81 ? 0.300 8.231 7.781 1.00 84.81 81 VAL A O 1
ATOM 627 N N . LYS A 1 82 ? -1.937 8.351 7.927 1.00 83.44 82 LYS A N 1
ATOM 628 C CA . LYS A 1 82 ? -2.206 7.620 6.677 1.00 83.44 82 LYS A CA 1
ATOM 629 C C . LYS A 1 82 ? -1.562 8.289 5.469 1.00 83.44 82 LYS A C 1
ATOM 631 O O . LYS A 1 82 ? -0.998 7.601 4.622 1.00 83.44 82 LYS A O 1
ATOM 636 N N . PHE A 1 83 ? -1.646 9.614 5.389 1.00 85.12 83 PHE A N 1
ATOM 637 C CA . PHE A 1 83 ? -1.038 10.379 4.308 1.00 85.12 83 PHE A CA 1
ATOM 638 C C . PHE A 1 83 ? 0.494 10.293 4.330 1.00 85.12 83 PHE A C 1
ATOM 640 O O . PHE A 1 83 ? 1.105 10.046 3.290 1.00 85.12 83 PHE A O 1
ATOM 647 N N . VAL A 1 84 ? 1.117 10.428 5.504 1.00 85.94 84 VAL A N 1
ATOM 648 C CA . VAL A 1 84 ? 2.571 10.278 5.673 1.00 85.94 84 VAL A CA 1
ATOM 649 C C . VAL A 1 84 ? 3.013 8.875 5.267 1.00 85.94 84 VAL A C 1
ATOM 651 O O . VAL A 1 84 ? 3.955 8.743 4.491 1.00 85.94 84 VAL A O 1
ATOM 654 N N . LEU A 1 85 ? 2.302 7.835 5.709 1.00 86.44 85 LEU A N 1
ATOM 655 C CA . LEU A 1 85 ? 2.619 6.446 5.371 1.00 86.44 85 LEU A CA 1
ATOM 656 C C . LEU A 1 85 ? 2.508 6.186 3.862 1.00 86.44 8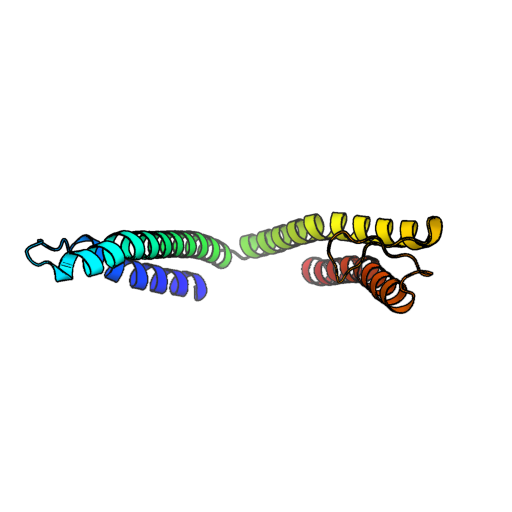5 LEU A C 1
ATOM 658 O O . LEU A 1 85 ? 3.396 5.592 3.256 1.00 86.44 85 LEU A O 1
ATOM 662 N N . LEU A 1 86 ? 1.434 6.684 3.243 1.00 87.00 86 LEU A N 1
ATOM 663 C CA . LEU A 1 86 ? 1.232 6.603 1.799 1.00 87.00 86 LEU A CA 1
ATOM 664 C C . LEU A 1 86 ? 2.348 7.328 1.041 1.00 87.00 86 LEU A C 1
ATOM 666 O O . LEU A 1 86 ? 2.849 6.800 0.055 1.00 87.00 86 LEU A O 1
ATOM 670 N N . THR A 1 87 ? 2.775 8.497 1.515 1.00 85.81 87 THR A N 1
ATOM 671 C CA . THR A 1 87 ? 3.864 9.265 0.896 1.00 85.81 87 THR A CA 1
ATOM 672 C C . THR A 1 87 ? 5.209 8.554 1.044 1.00 85.81 87 THR A C 1
ATOM 674 O O . THR A 1 87 ? 5.967 8.483 0.080 1.00 85.81 87 THR A O 1
ATOM 677 N N . LEU A 1 88 ? 5.479 7.962 2.212 1.00 88.88 88 LEU A N 1
ATOM 678 C CA . LEU A 1 88 ? 6.693 7.187 2.484 1.00 88.88 88 LEU A CA 1
ATOM 679 C C . LEU A 1 88 ? 6.836 5.985 1.539 1.00 88.88 88 LEU A C 1
ATOM 681 O O . LEU A 1 88 ? 7.947 5.629 1.168 1.00 88.88 88 LEU A O 1
ATOM 685 N N . ILE A 1 89 ? 5.719 5.373 1.136 1.00 87.31 89 ILE A N 1
ATOM 686 C CA . ILE A 1 89 ? 5.696 4.265 0.171 1.00 87.31 89 ILE A CA 1
ATOM 687 C C . ILE A 1 89 ? 5.731 4.795 -1.267 1.00 87.31 89 ILE A C 1
ATOM 689 O O . ILE A 1 89 ? 6.459 4.275 -2.111 1.00 87.31 89 ILE A O 1
ATOM 693 N N . ALA A 1 90 ? 4.953 5.833 -1.569 1.00 87.25 90 ALA A N 1
ATOM 694 C CA . ALA A 1 90 ? 4.832 6.356 -2.923 1.00 87.25 90 ALA A CA 1
ATOM 695 C C . ALA A 1 90 ? 6.139 6.986 -3.423 1.00 87.25 90 ALA A C 1
ATOM 697 O O . ALA A 1 90 ? 6.466 6.833 -4.597 1.00 87.25 90 ALA A O 1
ATOM 698 N N . LEU A 1 91 ? 6.902 7.658 -2.557 1.00 88.25 91 LEU A N 1
ATOM 699 C CA . LEU A 1 91 ? 8.152 8.328 -2.921 1.00 88.25 91 LEU A CA 1
ATOM 700 C C . LEU A 1 91 ? 9.209 7.361 -3.496 1.00 88.25 91 LEU A C 1
ATOM 702 O O . LEU A 1 91 ? 9.628 7.584 -4.634 1.00 88.25 91 LEU A O 1
ATOM 706 N N . PRO A 1 92 ? 9.612 6.270 -2.811 1.00 90.75 92 PRO A N 1
ATOM 707 C CA . PRO A 1 92 ? 10.575 5.320 -3.360 1.00 90.75 92 PRO A CA 1
ATOM 708 C C . PRO A 1 92 ? 10.033 4.587 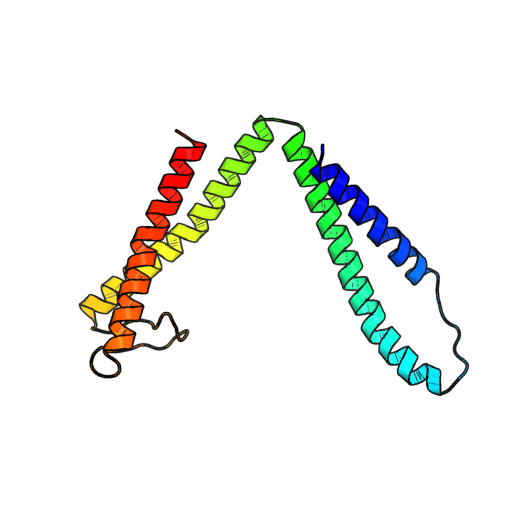-4.591 1.00 90.75 92 PRO A C 1
ATOM 710 O O . PRO A 1 92 ? 10.787 4.364 -5.533 1.00 90.75 92 PRO A O 1
ATOM 713 N N . VAL A 1 93 ? 8.732 4.268 -4.641 1.00 88.50 93 VAL A N 1
ATOM 714 C CA . VAL A 1 93 ? 8.118 3.639 -5.826 1.00 88.50 93 VAL A CA 1
ATOM 715 C C . VAL A 1 93 ? 8.189 4.565 -7.039 1.00 88.50 93 VAL A C 1
ATOM 717 O O . VAL A 1 93 ? 8.538 4.127 -8.133 1.00 88.50 93 VAL A O 1
ATOM 720 N N . THR A 1 94 ? 7.907 5.853 -6.847 1.00 90.31 94 THR A N 1
ATOM 721 C CA . THR A 1 94 ? 7.980 6.854 -7.918 1.00 90.31 94 THR A CA 1
ATOM 722 C C . THR A 1 94 ? 9.423 7.049 -8.375 1.00 90.31 94 THR A C 1
ATOM 724 O O . THR A 1 94 ? 9.692 7.016 -9.574 1.00 90.31 94 THR A O 1
ATOM 727 N N . ALA A 1 95 ? 10.367 7.189 -7.439 1.00 89.56 95 ALA A N 1
ATOM 728 C CA . ALA A 1 95 ? 11.789 7.320 -7.755 1.00 89.56 95 ALA A CA 1
ATOM 729 C C . ALA A 1 95 ? 12.313 6.100 -8.529 1.00 89.56 95 ALA A C 1
ATOM 731 O O . ALA A 1 95 ? 13.016 6.248 -9.529 1.00 89.56 95 ALA A O 1
ATOM 732 N N . PHE A 1 96 ? 11.912 4.894 -8.121 1.00 90.06 96 PHE A N 1
ATOM 733 C CA . PHE A 1 96 ? 12.273 3.658 -8.806 1.00 90.06 96 PHE A CA 1
ATOM 734 C C . PHE A 1 96 ? 11.659 3.561 -10.208 1.00 90.06 96 PHE A C 1
ATOM 736 O O . PHE A 1 96 ? 12.334 3.153 -11.153 1.00 90.06 96 PHE A O 1
ATOM 743 N N . ALA A 1 97 ? 10.403 3.979 -10.373 1.00 88.94 97 ALA A N 1
ATOM 744 C CA . ALA A 1 97 ? 9.754 4.028 -11.679 1.00 88.94 97 ALA A CA 1
ATOM 745 C C . ALA A 1 97 ? 10.462 5.014 -12.627 1.00 88.94 97 ALA A C 1
ATOM 747 O O . ALA A 1 97 ? 10.729 4.669 -13.778 1.00 88.94 97 ALA A O 1
ATOM 748 N N . ILE A 1 98 ? 10.843 6.200 -12.135 1.00 91.06 98 ILE A N 1
ATOM 749 C CA . ILE A 1 98 ? 11.635 7.184 -12.893 1.00 91.06 98 ILE A CA 1
ATOM 750 C C . ILE A 1 98 ? 12.998 6.600 -13.282 1.00 91.06 98 ILE A C 1
ATOM 752 O O . ILE A 1 98 ? 13.407 6.725 -14.435 1.00 91.06 98 ILE A O 1
ATOM 756 N N . TYR A 1 99 ? 13.678 5.916 -12.358 1.00 90.19 99 TYR A N 1
ATOM 757 C CA . TYR A 1 99 ? 14.937 5.228 -12.646 1.00 90.19 99 TYR A CA 1
ATOM 758 C C . TYR A 1 99 ? 14.782 4.179 -13.760 1.00 90.19 99 TYR A C 1
ATOM 760 O O . TYR A 1 99 ? 15.591 4.144 -14.687 1.00 90.19 99 TYR A O 1
ATOM 768 N N . CYS A 1 100 ? 13.721 3.365 -13.724 1.00 86.25 100 CYS A N 1
ATOM 769 C CA . CYS A 1 100 ? 13.448 2.367 -14.763 1.00 86.25 100 CYS A CA 1
ATOM 770 C C . CYS A 1 100 ? 13.206 3.004 -16.138 1.00 86.25 100 CYS A C 1
ATOM 772 O O . CYS A 1 100 ? 13.668 2.471 -17.146 1.00 86.25 100 CYS A O 1
ATOM 774 N N . LEU A 1 101 ? 12.522 4.151 -16.186 1.00 88.81 101 LEU A N 1
ATOM 775 C CA . LEU A 1 101 ? 12.296 4.898 -17.426 1.00 88.81 101 LEU A CA 1
ATOM 776 C C . LEU A 1 101 ? 13.581 5.511 -17.969 1.00 88.81 101 LEU A C 1
ATOM 778 O O . LEU A 1 101 ? 13.867 5.377 -19.157 1.00 88.81 101 LEU A O 1
ATOM 782 N N . TRP A 1 102 ? 14.370 6.146 -17.100 1.00 89.75 102 TRP A N 1
ATOM 783 C CA . TRP A 1 102 ? 15.662 6.713 -17.474 1.00 89.75 102 TRP A CA 1
ATOM 784 C C . TRP A 1 102 ? 16.585 5.637 -18.049 1.00 89.75 102 TRP A C 1
ATOM 786 O O . TRP A 1 102 ? 17.162 5.822 -19.118 1.00 89.75 102 TRP A O 1
ATOM 796 N N . ARG A 1 103 ? 16.642 4.470 -17.401 1.00 84.38 103 ARG A N 1
ATOM 797 C CA . ARG A 1 103 ? 17.412 3.318 -17.876 1.00 84.38 103 ARG A CA 1
ATOM 798 C C . ARG A 1 10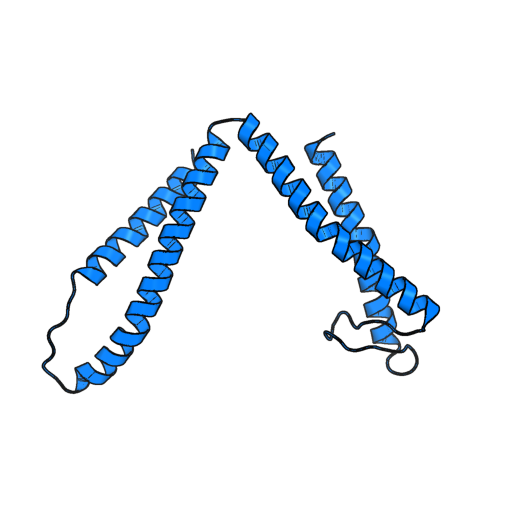3 ? 16.886 2.758 -19.201 1.00 84.38 103 ARG A C 1
ATOM 800 O O . ARG A 1 103 ? 17.678 2.421 -20.077 1.00 84.38 103 ARG A O 1
ATOM 807 N N . GLY A 1 104 ? 15.565 2.719 -19.377 1.00 83.19 104 GLY A N 1
ATOM 808 C CA . GLY A 1 104 ? 14.932 2.345 -20.641 1.00 83.19 104 GLY A CA 1
ATOM 809 C C . GLY A 1 104 ? 15.341 3.246 -21.805 1.00 83.19 104 GLY A C 1
ATOM 810 O O . GLY A 1 104 ? 15.599 2.735 -22.890 1.00 83.19 104 GLY A O 1
ATOM 811 N N . PHE A 1 105 ? 15.460 4.555 -21.567 1.00 84.81 105 PHE A N 1
ATOM 812 C CA . PHE A 1 105 ? 15.930 5.520 -22.565 1.00 84.81 105 PHE A CA 1
ATOM 813 C C . PHE A 1 105 ? 17.445 5.466 -22.799 1.00 84.81 105 PHE A C 1
ATOM 815 O O . PHE A 1 105 ? 17.883 5.487 -23.945 1.00 84.81 105 PHE A O 1
ATOM 822 N N . ALA A 1 106 ? 18.246 5.418 -21.733 1.00 86.31 106 ALA A N 1
ATOM 823 C CA . ALA A 1 106 ? 19.702 5.515 -21.829 1.00 86.31 106 ALA A CA 1
ATOM 824 C C . ALA A 1 106 ? 20.353 4.199 -22.286 1.00 86.31 106 ALA A C 1
ATOM 826 O O . ALA A 1 106 ? 21.215 4.197 -23.161 1.00 86.31 106 ALA A O 1
ATOM 827 N N . GLU A 1 107 ? 19.932 3.068 -21.717 1.00 84.25 107 GLU A N 1
ATOM 828 C CA . GLU A 1 107 ? 20.570 1.759 -21.922 1.00 84.25 107 GLU A CA 1
ATOM 829 C C . GLU A 1 107 ? 19.778 0.841 -22.864 1.00 84.25 107 GLU A C 1
ATOM 831 O O . GLU A 1 107 ? 20.222 -0.276 -23.129 1.00 84.25 107 GLU A O 1
ATOM 836 N N . HIS A 1 108 ? 18.600 1.265 -23.344 1.00 81.62 108 HIS A N 1
ATOM 837 C CA . HIS A 1 108 ? 17.674 0.426 -24.124 1.00 81.62 108 HIS A CA 1
ATOM 838 C C . HIS A 1 108 ? 17.346 -0.900 -23.411 1.00 81.62 108 HIS A C 1
ATOM 840 O O . HIS A 1 108 ? 17.148 -1.946 -24.031 1.00 81.62 108 HIS A O 1
ATOM 846 N N . ARG A 1 109 ? 17.315 -0.878 -22.074 1.00 79.62 109 ARG A N 1
ATOM 847 C CA . ARG A 1 109 ? 17.039 -2.041 -21.222 1.00 79.62 109 ARG A CA 1
ATOM 848 C C . ARG A 1 109 ? 16.083 -1.644 -20.109 1.00 79.62 109 ARG A C 1
ATOM 850 O O . ARG A 1 109 ? 16.305 -0.646 -19.429 1.00 79.62 109 ARG A O 1
ATOM 857 N N . ILE A 1 110 ? 15.037 -2.439 -19.901 1.00 82.12 110 ILE A N 1
ATOM 858 C CA . ILE A 1 110 ? 14.017 -2.180 -18.877 1.00 82.12 110 ILE A CA 1
ATOM 859 C C . ILE A 1 110 ? 13.747 -3.410 -18.030 1.00 82.12 110 ILE A C 1
ATOM 861 O O . ILE A 1 110 ? 13.820 -4.539 -18.507 1.00 82.12 110 ILE A O 1
ATOM 865 N N . LEU A 1 111 ? 13.406 -3.183 -16.764 1.00 82.38 111 LEU A N 1
ATOM 866 C CA . LEU A 1 111 ? 12.927 -4.240 -15.883 1.00 82.38 111 LEU A CA 1
ATOM 867 C C . LEU A 1 111 ? 11.493 -4.611 -16.259 1.00 82.38 111 LEU A C 1
ATOM 869 O O . LEU A 1 111 ? 10.605 -3.758 -16.280 1.00 82.38 111 LEU A O 1
ATOM 873 N N . ALA A 1 112 ? 11.260 -5.886 -16.549 1.00 76.81 112 ALA A N 1
ATOM 874 C CA . ALA A 1 112 ? 9.938 -6.371 -16.904 1.00 76.81 112 ALA A CA 1
ATOM 875 C C . ALA A 1 112 ? 8.960 -6.200 -15.736 1.00 76.81 112 ALA A C 1
ATOM 877 O O . ALA A 1 112 ? 9.192 -6.715 -14.642 1.00 76.81 112 ALA A O 1
ATOM 878 N N . LEU A 1 113 ? 7.823 -5.548 -15.988 1.00 70.12 113 LEU A N 1
ATOM 879 C CA . LEU A 1 113 ? 6.770 -5.400 -14.977 1.00 70.12 113 LEU A CA 1
ATOM 880 C C . LEU A 1 113 ? 6.082 -6.749 -14.676 1.00 70.12 113 LEU A C 1
ATOM 882 O O . LEU A 1 113 ? 5.667 -7.008 -13.553 1.00 70.12 113 LEU A O 1
ATOM 886 N N . SER A 1 114 ? 5.980 -7.622 -15.688 1.00 65.75 114 SER A N 1
ATOM 887 C CA . SER A 1 114 ? 5.296 -8.925 -15.612 1.00 65.75 114 SER A CA 1
ATOM 888 C C . SER A 1 114 ? 6.171 -10.069 -15.082 1.00 65.75 114 SER A C 1
ATOM 890 O O . SER A 1 114 ? 5.631 -11.055 -14.583 1.00 65.75 114 SER A O 1
ATOM 892 N N . ARG A 1 115 ? 7.503 -9.970 -15.191 1.00 63.62 115 ARG A N 1
ATOM 893 C CA . ARG A 1 115 ? 8.453 -10.991 -14.720 1.00 63.62 115 ARG A CA 1
ATOM 894 C C . ARG A 1 115 ? 9.506 -10.337 -13.842 1.00 63.62 115 ARG A C 1
ATOM 896 O O . ARG A 1 115 ? 10.475 -9.769 -14.348 1.00 63.62 115 ARG A O 1
ATOM 903 N N . SER A 1 116 ? 9.298 -10.451 -12.531 1.00 59.22 116 SER A N 1
ATOM 904 C CA . SER A 1 116 ? 10.214 -9.953 -11.503 1.00 59.22 116 SER A CA 1
ATOM 905 C C . SER A 1 116 ? 11.674 -10.252 -11.865 1.00 59.22 116 SER A C 1
ATOM 907 O O . SER A 1 116 ? 12.048 -11.408 -12.054 1.00 59.22 116 SER A O 1
ATOM 909 N N . GLY A 1 117 ? 12.480 -9.197 -12.002 1.00 63.44 117 GLY A N 1
ATOM 910 C CA . GLY A 1 117 ? 13.936 -9.290 -12.140 1.00 63.44 117 GLY A CA 1
ATOM 911 C C . GLY A 1 117 ? 14.490 -9.543 -13.546 1.00 63.44 117 GLY A C 1
ATOM 912 O O . GLY A 1 117 ? 15.708 -9.583 -13.696 1.00 63.44 117 GLY A O 1
ATOM 913 N N . THR A 1 118 ? 13.659 -9.681 -14.584 1.00 75.50 118 THR A N 1
ATOM 914 C CA . THR A 1 118 ? 14.176 -9.861 -15.955 1.00 75.50 118 THR A CA 1
ATOM 915 C C . THR A 1 118 ? 14.419 -8.520 -16.647 1.00 75.50 118 THR A C 1
ATOM 917 O O . THR A 1 118 ? 13.526 -7.677 -16.727 1.00 75.50 118 THR A O 1
ATOM 920 N N . LEU A 1 119 ? 15.644 -8.315 -17.138 1.00 79.62 119 LEU A N 1
ATOM 921 C CA . LEU A 1 119 ? 15.988 -7.190 -18.006 1.00 79.62 119 LEU A CA 1
ATOM 922 C C . LEU A 1 119 ? 15.603 -7.541 -19.442 1.00 79.62 119 LEU A C 1
ATOM 924 O O . LEU A 1 119 ? 16.064 -8.544 -19.981 1.00 79.62 119 LEU A O 1
ATOM 928 N N . ILE A 1 120 ? 14.763 -6.711 -20.047 1.00 81.56 120 ILE A N 1
ATOM 929 C CA . ILE A 1 120 ? 14.285 -6.870 -21.419 1.00 81.56 120 ILE A CA 1
ATOM 930 C C . ILE A 1 120 ? 14.917 -5.790 -22.293 1.00 81.56 120 ILE A C 1
ATOM 932 O O . ILE A 1 120 ? 14.963 -4.622 -21.900 1.00 81.56 120 ILE A O 1
ATOM 936 N N . SER A 1 121 ? 15.370 -6.181 -23.484 1.00 81.25 121 SER A N 1
ATOM 937 C CA . SER A 1 121 ? 15.789 -5.268 -24.550 1.00 81.25 121 SER A CA 1
ATOM 938 C C . SER A 1 121 ? 14.717 -5.187 -25.648 1.00 81.25 121 SER A C 1
ATOM 940 O O . SER A 1 121 ? 13.991 -6.164 -25.868 1.00 81.25 121 SER A O 1
ATOM 942 N N . PRO A 1 122 ? 14.614 -4.062 -26.375 1.00 79.56 122 PRO A N 1
ATOM 943 C CA . PRO A 1 122 ? 13.658 -3.913 -27.470 1.00 79.56 122 PRO A CA 1
ATOM 944 C C . PRO A 1 122 ? 13.933 -4.886 -28.628 1.00 79.56 122 PRO A C 1
ATOM 946 O O . PRO A 1 122 ? 13.003 -5.271 -29.325 1.00 79.56 122 PRO A O 1
ATOM 949 N N . GLU A 1 123 ? 15.182 -5.326 -28.799 1.00 79.25 123 GLU A N 1
ATOM 950 C CA . GLU A 1 123 ? 15.589 -6.282 -29.839 1.00 79.25 123 GLU A CA 1
ATOM 951 C C . GLU A 1 123 ? 15.142 -7.720 -29.542 1.00 79.25 123 GLU A C 1
ATOM 953 O O . GLU A 1 123 ? 14.815 -8.468 -30.458 1.00 79.25 123 GLU A O 1
ATOM 958 N N . SER A 1 124 ? 15.107 -8.112 -28.263 1.00 80.31 124 SER A N 1
ATOM 959 C CA . SER A 1 124 ? 14.714 -9.470 -27.860 1.00 80.31 124 SER A CA 1
ATOM 960 C C . SER A 1 124 ? 13.199 -9.622 -27.764 1.00 80.31 124 SER A C 1
ATOM 962 O O . SER A 1 124 ? 12.633 -10.601 -28.250 1.00 80.31 124 SER A O 1
ATOM 964 N N . HIS A 1 125 ? 12.525 -8.649 -27.146 1.00 79.69 125 HIS A N 1
ATOM 965 C CA . HIS A 1 125 ? 11.087 -8.702 -26.901 1.00 79.69 125 HIS A CA 1
ATOM 966 C C . HIS A 1 125 ? 10.445 -7.308 -27.029 1.00 79.69 125 HIS A C 1
ATOM 968 O O . HIS A 1 125 ? 10.138 -6.671 -26.014 1.00 79.69 125 HIS A O 1
ATOM 974 N N . PRO A 1 126 ? 10.175 -6.834 -28.262 1.00 81.25 126 PRO A N 1
ATOM 975 C CA . PRO A 1 126 ? 9.750 -5.455 -28.518 1.00 81.25 126 PRO A CA 1
ATOM 976 C C . PRO A 1 126 ? 8.420 -5.100 -27.842 1.00 81.25 126 PRO A C 1
ATOM 978 O O . PRO A 1 126 ? 8.313 -4.067 -27.187 1.00 81.25 126 PRO A O 1
ATOM 981 N N . LEU A 1 127 ? 7.409 -5.971 -27.930 1.00 84.75 127 LEU A N 1
ATOM 982 C CA . LEU A 1 127 ? 6.100 -5.723 -27.310 1.00 84.75 127 LEU A CA 1
ATOM 983 C C . LEU A 1 127 ? 6.189 -5.655 -25.777 1.00 84.75 127 LEU A C 1
ATOM 985 O O . LEU A 1 127 ? 5.644 -4.742 -25.162 1.00 84.75 127 LEU A O 1
ATOM 989 N N . PHE A 1 128 ? 6.907 -6.590 -25.149 1.00 82.38 128 PHE A N 1
ATOM 990 C CA . PHE A 1 128 ? 7.040 -6.634 -23.689 1.00 82.38 128 PHE A CA 1
ATOM 991 C C . PHE A 1 128 ? 7.860 -5.468 -23.133 1.00 82.38 128 PHE A C 1
ATOM 993 O O . PHE A 1 128 ? 7.578 -5.002 -22.023 1.00 82.38 128 PHE A O 1
ATOM 1000 N N . PHE A 1 129 ? 8.835 -4.979 -23.904 1.00 85.00 129 PHE A N 1
ATOM 1001 C CA . PHE A 1 129 ? 9.584 -3.771 -23.583 1.00 85.00 129 PHE A CA 1
ATOM 1002 C C . PHE A 1 129 ? 8.649 -2.561 -23.498 1.00 85.00 129 PHE A C 1
ATOM 1004 O O . PHE A 1 129 ? 8.582 -1.928 -22.447 1.00 85.00 129 PHE A O 1
ATOM 1011 N N . TRP A 1 130 ? 7.864 -2.289 -24.547 1.00 84.38 130 TRP A N 1
ATOM 1012 C CA . TRP A 1 130 ? 6.958 -1.134 -24.582 1.00 84.38 130 TRP A CA 1
ATOM 1013 C C . TRP A 1 130 ? 5.836 -1.218 -23.544 1.00 84.38 130 TRP A C 1
ATOM 1015 O O . TRP A 1 130 ? 5.523 -0.218 -22.902 1.00 84.38 130 TRP A O 1
ATOM 1025 N N . VAL A 1 131 ? 5.274 -2.407 -23.305 1.00 87.06 131 VAL A N 1
ATOM 1026 C CA . VAL A 1 131 ? 4.267 -2.605 -22.246 1.00 87.06 131 VAL A CA 1
ATOM 1027 C C . VAL A 1 131 ? 4.857 -2.316 -20.864 1.00 87.06 131 VAL A C 1
ATOM 1029 O O . VAL A 1 131 ? 4.242 -1.608 -20.066 1.00 87.06 131 VAL A O 1
ATOM 1032 N N . SER A 1 132 ? 6.065 -2.814 -20.581 1.00 85.81 132 SER A N 1
ATOM 1033 C CA . SER A 1 132 ? 6.738 -2.552 -19.302 1.00 85.81 132 SER A CA 1
ATOM 1034 C C . SER A 1 132 ? 7.131 -1.080 -19.170 1.00 85.81 132 SER A C 1
ATOM 1036 O O . SER A 1 132 ? 6.946 -0.495 -18.106 1.00 85.81 132 SER A O 1
ATOM 1038 N N . PHE A 1 133 ? 7.601 -0.462 -20.255 1.00 86.81 133 PHE A N 1
ATOM 1039 C CA . PHE A 1 133 ? 7.920 0.962 -20.328 1.00 86.81 133 PHE A CA 1
ATOM 1040 C C . PHE A 1 133 ? 6.698 1.827 -19.994 1.00 86.81 133 PHE A C 1
ATOM 1042 O O . PHE A 1 133 ? 6.760 2.658 -19.087 1.00 86.81 133 PHE A O 1
ATOM 1049 N N . CYS A 1 134 ? 5.559 1.585 -20.647 1.00 87.88 134 CYS A N 1
ATOM 1050 C CA . CYS A 1 134 ? 4.312 2.287 -20.344 1.00 87.88 134 CYS A CA 1
ATOM 1051 C C . CYS A 1 134 ? 3.827 2.016 -18.913 1.00 87.88 134 CYS A C 1
ATOM 1053 O O . CYS A 1 134 ? 3.310 2.924 -18.267 1.00 87.88 134 CYS A O 1
ATOM 1055 N N . GLY A 1 135 ? 4.021 0.802 -18.391 1.00 88.00 135 GLY A N 1
ATOM 1056 C CA . GLY A 1 135 ? 3.686 0.459 -17.008 1.00 88.00 135 GLY A CA 1
ATOM 1057 C C . GLY A 1 135 ? 4.490 1.258 -15.979 1.00 88.00 135 GLY A C 1
ATOM 1058 O O . GLY A 1 135 ? 3.917 1.822 -15.044 1.00 88.00 135 GLY A O 1
ATOM 1059 N N . TRP A 1 136 ? 5.804 1.381 -16.174 1.00 88.56 136 TRP A N 1
ATOM 1060 C CA . TRP A 1 136 ? 6.648 2.223 -15.321 1.00 88.56 136 TRP A CA 1
ATOM 1061 C C . TRP A 1 136 ? 6.340 3.714 -15.494 1.00 88.56 136 TRP A C 1
ATOM 1063 O O . TRP A 1 136 ? 6.294 4.432 -14.499 1.00 88.56 136 TRP A O 1
ATOM 1073 N N . ALA A 1 137 ? 6.040 4.176 -16.712 1.00 88.25 137 ALA A N 1
ATOM 1074 C CA . ALA A 1 137 ? 5.605 5.553 -16.977 1.00 88.25 137 ALA A CA 1
ATOM 1075 C C . ALA A 1 137 ? 4.298 5.882 -16.249 1.00 88.25 137 ALA A C 1
ATOM 1077 O O . ALA A 1 137 ? 4.179 6.924 -15.597 1.00 88.25 137 ALA A O 1
ATOM 1078 N N . TRP A 1 138 ? 3.342 4.956 -16.292 1.00 90.81 138 TRP A N 1
ATOM 1079 C CA . TRP A 1 138 ? 2.093 5.067 -15.556 1.00 90.81 138 TRP A CA 1
ATOM 1080 C C . TRP A 1 138 ? 2.331 5.157 -14.051 1.00 90.81 138 TRP A C 1
ATOM 1082 O O . TRP A 1 138 ? 1.721 5.991 -13.394 1.00 90.81 138 TRP A O 1
ATOM 1092 N N . LEU A 1 139 ? 3.226 4.343 -13.488 1.00 87.75 139 LEU A N 1
ATOM 1093 C CA . LEU A 1 139 ? 3.555 4.405 -12.062 1.00 87.75 139 LEU A CA 1
ATOM 1094 C C . LEU A 1 139 ? 4.269 5.708 -11.683 1.00 87.75 139 LEU A C 1
ATOM 1096 O O . LEU A 1 139 ? 3.928 6.303 -10.661 1.00 87.75 139 LEU A O 1
ATOM 1100 N N . ALA A 1 140 ? 5.197 6.178 -12.518 1.00 89.81 140 ALA A N 1
ATOM 1101 C CA . ALA A 1 140 ? 5.949 7.409 -12.292 1.00 89.81 140 ALA A CA 1
ATOM 1102 C C . ALA A 1 140 ? 5.054 8.658 -12.251 1.00 89.81 140 ALA A C 1
ATOM 1104 O O . ALA A 1 140 ? 5.333 9.580 -11.492 1.00 89.81 140 ALA A O 1
ATOM 1105 N N . VAL A 1 141 ? 3.968 8.692 -13.029 1.00 90.00 141 VAL A N 1
ATOM 1106 C CA . VAL A 1 141 ? 3.027 9.829 -13.053 1.00 90.00 141 VAL A CA 1
ATOM 1107 C C . VAL A 1 141 ? 1.815 9.581 -12.150 1.00 90.00 141 VAL A C 1
ATOM 1109 O O . VAL A 1 141 ? 1.377 10.460 -11.406 1.00 90.00 141 VAL A O 1
ATOM 1112 N N . GLY A 1 142 ? 1.272 8.369 -12.183 1.00 87.69 142 GLY A N 1
ATOM 1113 C CA . GLY A 1 142 ? 0.053 7.979 -11.486 1.00 87.69 142 GLY A CA 1
ATOM 1114 C C . GLY A 1 142 ? 0.191 8.001 -9.968 1.00 87.69 142 GLY A C 1
ATOM 1115 O O . GLY A 1 142 ? -0.730 8.468 -9.294 1.00 87.69 142 GLY A O 1
ATOM 1116 N N . MET A 1 143 ? 1.335 7.569 -9.420 1.00 87.56 143 MET A N 1
ATOM 1117 C CA . MET A 1 143 ? 1.571 7.611 -7.971 1.00 87.56 143 MET A CA 1
ATOM 1118 C C . MET A 1 143 ? 1.589 9.053 -7.432 1.00 87.56 143 MET A C 1
ATOM 1120 O O . MET A 1 143 ? 0.787 9.343 -6.539 1.00 87.56 143 MET A O 1
ATOM 1124 N N . PRO A 1 144 ? 2.376 9.996 -7.989 1.00 89.00 144 PRO A N 1
ATOM 1125 C CA . PRO A 1 144 ? 2.325 11.404 -7.588 1.00 89.00 144 PRO A CA 1
ATOM 1126 C C . PRO A 1 144 ? 0.943 12.039 -7.722 1.00 89.00 144 PRO A C 1
ATOM 1128 O O . PRO A 1 144 ? 0.497 12.736 -6.812 1.00 89.00 144 PRO A O 1
ATOM 1131 N N . VAL A 1 145 ? 0.225 11.773 -8.819 1.00 90.50 145 VAL A N 1
ATOM 1132 C CA . VAL A 1 145 ? -1.133 12.304 -9.018 1.00 90.50 145 VAL A CA 1
ATOM 1133 C C . VAL A 1 145 ? -2.097 11.759 -7.962 1.00 90.50 145 VAL A C 1
ATOM 1135 O O . VAL A 1 145 ? -2.928 12.508 -7.442 1.00 90.50 145 VAL A O 1
ATOM 1138 N N . HIS A 1 146 ? -1.991 10.476 -7.607 1.00 87.44 146 HIS A N 1
ATOM 1139 C CA . HIS A 1 146 ? -2.809 9.880 -6.553 1.00 87.44 146 HIS A CA 1
ATOM 1140 C C . HIS A 1 146 ? -2.519 10.509 -5.184 1.00 87.44 146 HIS A C 1
ATOM 1142 O O . HIS A 1 146 ? -3.455 10.889 -4.474 1.00 87.44 146 HIS A O 1
ATOM 1148 N N . VAL A 1 147 ? -1.236 10.676 -4.844 1.00 88.50 147 VAL A N 1
ATOM 1149 C CA . VAL A 1 147 ? -0.792 11.338 -3.607 1.00 88.50 147 VAL A CA 1
ATOM 1150 C C . VAL A 1 147 ? -1.307 12.778 -3.566 1.00 88.50 147 VAL A C 1
ATOM 1152 O O . VAL A 1 147 ? -1.895 13.181 -2.566 1.00 88.50 147 VAL A O 1
ATOM 1155 N N . TYR A 1 148 ? -1.183 13.532 -4.661 1.00 88.06 148 TYR A N 1
ATOM 1156 C CA . TYR A 1 148 ? -1.662 14.912 -4.758 1.00 88.06 148 TYR A CA 1
ATOM 1157 C C . TYR A 1 148 ? -3.180 15.024 -4.575 1.00 88.06 148 TYR A C 1
ATOM 1159 O O . TYR A 1 148 ? -3.653 15.850 -3.795 1.00 88.06 148 TYR A O 1
ATOM 1167 N N . ARG A 1 149 ? -3.968 14.163 -5.234 1.00 88.56 149 ARG A N 1
ATOM 1168 C CA . ARG A 1 149 ? -5.433 14.143 -5.058 1.00 88.56 149 ARG A CA 1
ATOM 1169 C C . ARG A 1 149 ? -5.824 13.835 -3.614 1.00 88.56 149 ARG A C 1
ATOM 1171 O O . ARG A 1 149 ? -6.750 14.451 -3.092 1.00 88.56 149 ARG A O 1
ATOM 1178 N N . ARG A 1 150 ? -5.114 12.908 -2.961 1.00 84.94 150 ARG A N 1
ATOM 1179 C CA . ARG A 1 150 ? -5.317 12.593 -1.540 1.00 84.94 150 ARG A CA 1
ATOM 1180 C C . ARG A 1 150 ? -4.911 13.749 -0.630 1.00 84.94 150 ARG A C 1
ATOM 1182 O O . ARG A 1 150 ? -5.652 14.038 0.299 1.00 84.94 150 ARG A O 1
ATOM 1189 N N . ALA A 1 151 ? -3.804 14.431 -0.919 1.00 85.25 151 ALA A N 1
ATOM 1190 C CA . ALA A 1 151 ? -3.377 15.620 -0.185 1.00 85.25 151 ALA A CA 1
ATOM 1191 C C . ALA A 1 151 ? -4.438 16.723 -0.270 1.00 85.25 151 ALA A C 1
ATOM 1193 O O . ALA A 1 151 ? -4.863 17.245 0.756 1.00 85.25 151 ALA A O 1
ATOM 1194 N N . LYS A 1 152 ? -4.931 17.012 -1.481 1.00 86.88 152 LYS A N 1
ATOM 1195 C CA . LYS A 1 152 ? -5.975 18.016 -1.710 1.00 86.88 152 LYS A CA 1
ATOM 1196 C C . LYS A 1 152 ? -7.258 17.706 -0.938 1.00 86.88 152 LYS A C 1
ATOM 1198 O O . LYS A 1 152 ? -7.844 18.615 -0.388 1.00 86.88 152 LYS A O 1
ATOM 1203 N N . ALA A 1 153 ? -7.668 16.441 -0.863 1.00 82.31 153 ALA A N 1
ATOM 1204 C CA . ALA A 1 153 ? -8.868 16.048 -0.122 1.00 82.31 153 ALA A CA 1
ATOM 1205 C C . ALA A 1 153 ? -8.718 16.117 1.413 1.00 82.31 153 ALA A C 1
ATOM 1207 O O . ALA A 1 153 ? -9.721 16.072 2.116 1.00 82.31 153 ALA A O 1
ATOM 1208 N N . ILE A 1 154 ? -7.486 16.140 1.936 1.00 78.25 154 ILE A N 1
ATOM 1209 C CA . ILE A 1 154 ? -7.206 16.137 3.383 1.00 78.25 154 ILE A CA 1
ATOM 1210 C C . ILE A 1 154 ? -6.854 17.543 3.893 1.00 78.25 154 ILE A C 1
ATOM 1212 O O . ILE A 1 154 ? -7.156 17.860 5.042 1.00 78.25 154 ILE A O 1
ATOM 1216 N N . PHE A 1 155 ? -6.188 18.360 3.071 1.00 76.44 155 PHE A N 1
ATOM 1217 C CA . PHE A 1 155 ? -5.634 19.661 3.466 1.00 76.44 155 PHE A CA 1
ATOM 1218 C C . PHE A 1 155 ? -6.225 20.867 2.721 1.00 76.44 155 PHE A C 1
ATOM 1220 O O . PHE A 1 155 ? -5.942 21.992 3.128 1.00 76.44 155 PHE A O 1
ATOM 1227 N N . GLY A 1 156 ? -6.961 20.651 1.628 1.00 68.25 156 GLY A N 1
ATOM 1228 C CA . GLY A 1 156 ? -7.632 21.699 0.851 1.00 68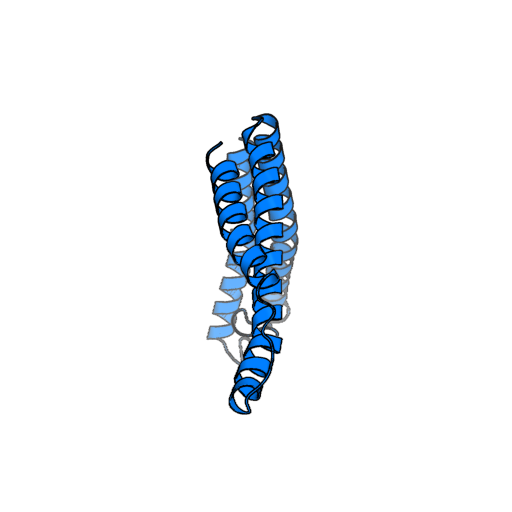.25 156 GLY A CA 1
ATOM 1229 C C . GLY A 1 156 ? -9.122 21.732 1.130 1.00 68.25 156 GLY A C 1
ATOM 1230 O O . GLY A 1 156 ? -9.682 22.840 1.016 1.00 68.25 156 GLY A O 1
#

pLDDT: mean 76.2, std 11.4, range [48.44, 91.06]

Radius of gyration: 25.82 Å; chains: 1; bounding box: 41×69×59 Å